Protein AF-A0A524JCD3-F1 (afdb_monomer_lite)

pLDDT: mean 96.67, std 2.13, range [83.12, 98.62]

Radius of gyration: 12.23 Å; chains: 1; bounding box: 34×25×28 Å

Structure (mmCIF, N/CA/C/O backbone):
data_AF-A0A524JCD3-F1
#
_entry.id   AF-A0A524JCD3-F1
#
loop_
_atom_site.group_PDB
_atom_site.id
_atom_site.type_symbol
_atom_site.label_atom_id
_atom_site.label_alt_id
_atom_site.label_comp_id
_atom_site.label_asym_id
_atom_site.label_entity_id
_atom_site.label_seq_id
_atom_site.pdbx_PDB_ins_code
_atom_site.Cartn_x
_atom_site.Cartn_y
_atom_site.Cartn_z
_atom_site.occupancy
_atom_site.B_iso_or_equiv
_atom_site.auth_seq_id
_atom_site.auth_comp_id
_atom_site.auth_asym_id
_atom_site.auth_atom_id
_atom_site.pdbx_PDB_model_num
ATOM 1 N N . MET A 1 1 ? 10.188 -5.546 -11.541 1.00 83.12 1 MET A N 1
ATOM 2 C CA . MET A 1 1 ? 9.691 -5.861 -10.185 1.00 83.12 1 MET A CA 1
ATOM 3 C C . MET A 1 1 ? 10.541 -5.110 -9.177 1.00 83.12 1 MET A C 1
ATOM 5 O O . MET A 1 1 ? 11.758 -5.271 -9.182 1.00 83.12 1 MET A O 1
ATOM 9 N N . ILE A 1 2 ? 9.919 -4.260 -8.369 1.00 94.69 2 ILE A N 1
ATOM 10 C CA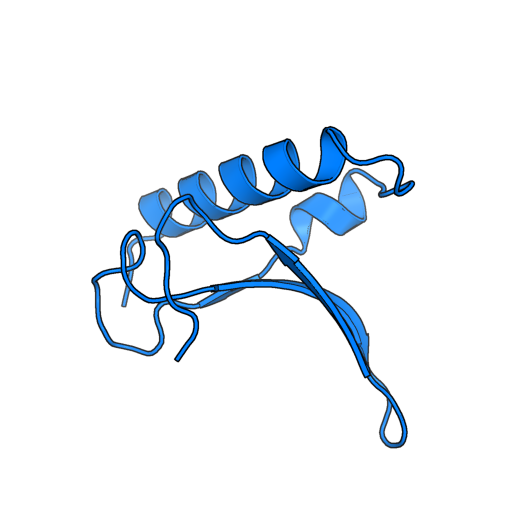 . ILE A 1 2 ? 10.578 -3.428 -7.360 1.00 94.69 2 ILE A CA 1
ATOM 11 C C . ILE A 1 2 ? 11.300 -4.256 -6.296 1.00 94.69 2 ILE A C 1
ATOM 13 O O . ILE A 1 2 ? 10.949 -5.399 -6.001 1.00 94.69 2 ILE A O 1
ATOM 17 N N . THR A 1 3 ? 12.315 -3.653 -5.682 1.00 96.56 3 THR A N 1
ATOM 18 C CA . THR A 1 3 ? 13.054 -4.293 -4.590 1.00 96.56 3 THR A CA 1
ATOM 19 C C . THR A 1 3 ? 12.206 -4.373 -3.317 1.00 96.56 3 THR A C 1
ATOM 21 O O . THR A 1 3 ? 11.296 -3.568 -3.106 1.00 96.56 3 THR A O 1
ATOM 24 N N . LYS A 1 4 ? 12.558 -5.286 -2.401 1.00 96.56 4 LYS A N 1
ATOM 25 C CA . LYS A 1 4 ? 11.934 -5.356 -1.065 1.00 96.56 4 LYS A CA 1
ATOM 26 C C . LYS A 1 4 ? 12.083 -4.049 -0.279 1.00 96.56 4 LYS A C 1
ATOM 28 O O . LYS A 1 4 ? 11.169 -3.663 0.441 1.00 96.56 4 LYS A O 1
ATOM 33 N N . ALA A 1 5 ? 13.215 -3.361 -0.434 1.00 97.56 5 ALA A N 1
ATOM 34 C CA . ALA A 1 5 ? 13.452 -2.073 0.211 1.00 97.56 5 ALA A CA 1
ATOM 35 C C . ALA A 1 5 ? 12.516 -0.989 -0.348 1.00 97.56 5 ALA A C 1
ATOM 37 O O . ALA A 1 5 ? 11.883 -0.269 0.421 1.00 97.56 5 ALA A O 1
ATOM 38 N N . THR A 1 6 ? 12.365 -0.927 -1.676 1.00 97.06 6 THR A N 1
ATOM 39 C CA . THR A 1 6 ? 11.419 -0.027 -2.356 1.00 97.06 6 THR A CA 1
ATOM 40 C C . THR A 1 6 ? 9.981 -0.313 -1.928 1.00 97.06 6 THR A C 1
ATOM 42 O O . THR A 1 6 ? 9.251 0.612 -1.581 1.00 97.06 6 THR A O 1
ATOM 45 N N . TYR A 1 7 ? 9.595 -1.591 -1.880 1.00 97.62 7 TYR A N 1
ATOM 46 C CA . TYR A 1 7 ? 8.286 -2.025 -1.395 1.00 97.62 7 TYR A CA 1
ATOM 47 C C . TYR A 1 7 ? 8.030 -1.521 0.032 1.00 97.62 7 TYR A C 1
ATOM 49 O O . TYR A 1 7 ? 7.033 -0.848 0.281 1.00 97.62 7 TYR A O 1
ATOM 57 N N . ALA A 1 8 ? 8.946 -1.794 0.968 1.00 97.94 8 ALA A N 1
ATOM 58 C CA . ALA A 1 8 ? 8.793 -1.404 2.369 1.00 97.94 8 ALA A CA 1
ATOM 59 C C . ALA A 1 8 ? 8.734 0.124 2.547 1.00 97.94 8 ALA A C 1
ATOM 61 O O . ALA A 1 8 ? 7.939 0.634 3.339 1.00 97.94 8 ALA A O 1
ATOM 62 N N . ALA A 1 9 ? 9.536 0.870 1.783 1.00 97.94 9 ALA A N 1
ATOM 63 C CA . ALA A 1 9 ? 9.512 2.329 1.793 1.00 97.94 9 ALA A CA 1
ATOM 64 C C . ALA A 1 9 ? 8.168 2.885 1.289 1.00 97.94 9 ALA A C 1
ATOM 66 O O . ALA A 1 9 ? 7.584 3.757 1.938 1.00 97.94 9 ALA A O 1
ATOM 67 N N . ALA A 1 10 ? 7.646 2.358 0.178 1.00 97.94 10 ALA A N 1
ATOM 68 C CA . ALA A 1 10 ? 6.352 2.756 -0.370 1.00 97.94 10 ALA A CA 1
ATOM 69 C C . ALA A 1 10 ? 5.194 2.391 0.571 1.00 97.94 10 ALA A C 1
ATOM 71 O O . ALA A 1 10 ? 4.320 3.221 0.817 1.00 97.94 10 ALA A O 1
ATOM 72 N N . GLN A 1 11 ? 5.233 1.201 1.178 1.00 98.25 11 GLN A N 1
ATOM 73 C CA . GLN A 1 11 ? 4.252 0.771 2.173 1.00 98.25 11 GLN A CA 1
ATOM 74 C C . GLN A 1 11 ? 4.223 1.723 3.379 1.00 98.25 11 GLN A C 1
ATOM 76 O O . GLN A 1 11 ? 3.156 2.174 3.795 1.00 98.25 11 GLN A O 1
ATOM 81 N N . LYS A 1 12 ? 5.396 2.101 3.905 1.00 98.19 12 LYS A N 1
ATOM 82 C CA . LYS A 1 12 ? 5.513 3.055 5.018 1.00 98.19 12 LYS A CA 1
ATOM 83 C C . LYS A 1 12 ? 4.989 4.446 4.648 1.00 98.19 12 LYS A C 1
ATOM 85 O O . LYS A 1 12 ? 4.319 5.082 5.462 1.00 98.19 12 LYS A O 1
ATOM 90 N N . ARG A 1 13 ? 5.273 4.925 3.431 1.00 98.06 13 ARG A N 1
ATOM 91 C CA . ARG A 1 13 ? 4.746 6.206 2.926 1.00 98.06 13 ARG A CA 1
ATOM 92 C C . ARG A 1 13 ? 3.224 6.171 2.831 1.00 98.06 13 ARG A C 1
ATOM 94 O O . ARG A 1 13 ? 2.580 7.067 3.366 1.00 98.06 13 ARG A O 1
ATOM 101 N N . ALA A 1 14 ? 2.660 5.122 2.240 1.00 98.12 14 ALA A N 1
ATOM 102 C CA . ALA A 1 14 ? 1.217 4.927 2.150 1.00 98.12 14 ALA A CA 1
ATOM 103 C C . ALA A 1 14 ? 0.550 4.872 3.530 1.00 98.12 14 ALA A C 1
ATOM 105 O O . ALA A 1 14 ? -0.456 5.543 3.751 1.00 98.12 14 ALA A O 1
ATOM 106 N N . ALA A 1 15 ? 1.149 4.158 4.488 1.00 98.00 15 ALA A N 1
ATOM 107 C CA . ALA A 1 15 ? 0.657 4.139 5.860 1.00 98.00 15 ALA A CA 1
ATOM 108 C C . ALA A 1 15 ? 0.629 5.549 6.471 1.00 98.00 15 ALA A C 1
ATOM 110 O O . ALA A 1 15 ? -0.380 5.951 7.043 1.00 98.00 15 ALA A O 1
ATOM 111 N N . SER A 1 16 ? 1.693 6.336 6.277 1.00 97.50 16 SER A N 1
ATOM 112 C CA . SER A 1 16 ? 1.740 7.729 6.732 1.00 97.50 16 SER A CA 1
ATOM 113 C C . SER A 1 16 ? 0.665 8.602 6.073 1.00 97.50 16 SER A C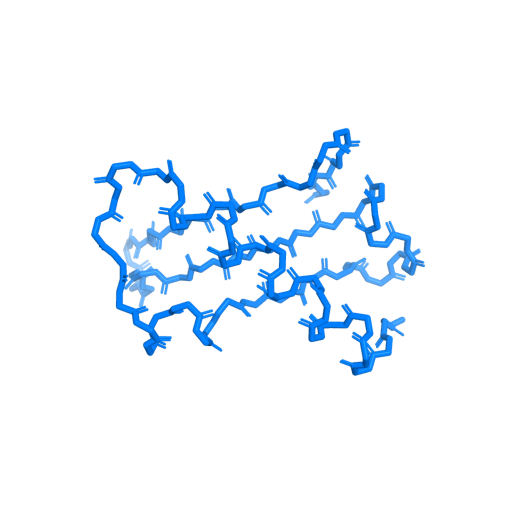 1
ATOM 115 O O . SER A 1 16 ? 0.041 9.411 6.761 1.00 97.50 16 SER A O 1
ATOM 117 N N . LEU A 1 17 ? 0.396 8.428 4.771 1.00 97.19 17 LEU A N 1
ATOM 118 C CA . LEU A 1 17 ? -0.697 9.131 4.089 1.00 97.19 17 LEU A CA 1
ATOM 119 C C . LEU A 1 17 ? -2.043 8.821 4.753 1.00 97.19 17 LEU A C 1
ATOM 121 O O . LEU A 1 17 ? -2.768 9.748 5.106 1.00 97.19 17 LEU A O 1
ATOM 125 N N . LEU A 1 18 ? -2.330 7.538 4.978 1.00 97.25 18 LEU A N 1
ATOM 126 C CA . LEU A 1 18 ? -3.584 7.071 5.565 1.00 97.25 18 LEU A CA 1
ATOM 127 C C . LEU A 1 18 ? -3.764 7.531 7.020 1.00 97.25 18 LEU A C 1
ATOM 129 O O . LEU A 1 18 ? -4.848 7.983 7.375 1.00 97.25 18 LEU A O 1
ATOM 133 N N . THR A 1 19 ? -2.707 7.527 7.841 1.00 96.12 19 THR A N 1
ATOM 134 C CA . THR A 1 19 ? -2.776 7.998 9.243 1.00 96.12 19 THR A CA 1
ATOM 135 C C . THR A 1 19 ? -3.072 9.489 9.391 1.00 96.12 19 THR A C 1
ATOM 137 O O . THR A 1 19 ? -3.475 9.928 10.461 1.00 96.12 19 THR A O 1
ATOM 140 N N . ARG A 1 20 ? -2.854 10.282 8.335 1.00 95.31 20 ARG A N 1
ATOM 141 C CA . ARG A 1 20 ? -3.169 11.719 8.327 1.00 95.31 20 ARG A CA 1
ATOM 142 C C . ARG A 1 20 ? -4.609 12.004 7.902 1.00 95.31 20 ARG A C 1
ATOM 144 O O . ARG A 1 20 ? -5.011 13.163 7.877 1.00 95.31 20 ARG A O 1
ATOM 151 N N . THR A 1 21 ? -5.365 10.974 7.533 1.00 93.88 21 THR A N 1
ATOM 152 C CA . THR A 1 21 ? -6.791 11.092 7.223 1.00 93.88 21 THR A CA 1
ATOM 153 C C . THR A 1 21 ? -7.631 10.985 8.498 1.00 93.88 21 THR A C 1
ATOM 155 O O . THR A 1 21 ? -7.132 10.599 9.551 1.00 93.88 21 THR A O 1
ATOM 158 N N . GLY A 1 22 ? -8.927 11.288 8.406 1.00 93.56 22 GLY A N 1
ATOM 159 C CA . GLY A 1 22 ? -9.882 11.041 9.494 1.00 93.56 22 GLY A CA 1
ATOM 160 C C . GLY A 1 22 ? -10.365 9.587 9.598 1.00 93.56 22 GLY A C 1
ATOM 161 O O . GLY A 1 22 ? -11.288 9.316 10.361 1.00 93.56 22 GLY A O 1
ATOM 162 N N . ILE A 1 23 ? -9.807 8.659 8.812 1.00 94.31 23 ILE A N 1
ATOM 163 C CA . ILE A 1 23 ? -10.233 7.255 8.786 1.00 94.31 23 ILE A CA 1
ATOM 164 C C . ILE A 1 23 ? -9.521 6.501 9.913 1.00 94.31 23 ILE A C 1
ATOM 166 O O . ILE A 1 23 ? -8.293 6.497 9.992 1.00 94.31 23 ILE A O 1
ATOM 170 N N . ALA A 1 24 ? -10.288 5.825 10.769 1.00 95.31 24 ALA A N 1
ATOM 171 C CA . ALA A 1 24 ? -9.731 4.943 11.787 1.00 95.31 24 ALA A CA 1
ATOM 172 C C . ALA A 1 24 ? -9.161 3.679 11.127 1.00 95.31 24 ALA A C 1
ATOM 174 O O . ALA A 1 24 ? -9.906 2.885 10.557 1.00 95.31 24 ALA A O 1
ATOM 175 N N . ILE A 1 25 ? -7.839 3.511 11.193 1.00 96.69 25 ILE A N 1
ATOM 176 C CA . ILE A 1 25 ? -7.124 2.373 10.607 1.00 96.69 25 ILE A CA 1
ATOM 177 C C . ILE A 1 25 ? -6.113 1.865 11.636 1.00 96.69 25 ILE A C 1
ATOM 179 O O . ILE A 1 25 ? -5.288 2.623 12.148 1.00 96.69 25 ILE A O 1
ATOM 183 N N . SER A 1 26 ? -6.174 0.575 11.948 1.00 96.75 26 SER A N 1
ATOM 184 C CA . SER A 1 26 ? -5.269 -0.079 12.891 1.00 96.75 26 SER A CA 1
ATOM 185 C C . SER A 1 26 ? -3.861 -0.263 12.319 1.00 96.75 26 SER A C 1
ATOM 187 O O . SER A 1 26 ? -3.643 -0.335 11.109 1.00 96.75 26 SER A O 1
ATOM 189 N N . THR A 1 27 ? -2.872 -0.435 13.195 1.00 96.56 27 THR A N 1
ATOM 190 C CA . THR A 1 27 ? -1.491 -0.747 12.786 1.00 96.56 27 THR A CA 1
ATOM 191 C C . THR A 1 27 ? -1.399 -2.054 11.992 1.00 96.56 27 THR A C 1
ATOM 193 O O . THR A 1 27 ? -0.633 -2.138 11.032 1.00 96.56 27 THR A O 1
ATOM 196 N N . ALA A 1 28 ? -2.219 -3.051 12.338 1.00 97.31 28 ALA A N 1
ATOM 197 C CA . ALA A 1 28 ? -2.298 -4.324 11.627 1.00 97.31 28 ALA A CA 1
ATOM 198 C C . ALA A 1 28 ? -2.909 -4.184 10.221 1.00 97.31 28 ALA A C 1
ATOM 200 O O . ALA A 1 28 ? -2.536 -4.919 9.310 1.00 97.31 28 ALA A O 1
ATOM 201 N N . GLU A 1 29 ? -3.839 -3.249 10.014 1.00 97.94 29 GLU A N 1
ATOM 202 C CA . GLU A 1 29 ? -4.344 -2.893 8.682 1.00 97.94 29 GLU A CA 1
ATOM 203 C C . GLU A 1 29 ? -3.284 -2.180 7.849 1.00 97.94 29 GLU A C 1
ATOM 205 O O . GLU A 1 29 ? -3.032 -2.580 6.715 1.00 97.94 29 GLU A O 1
ATOM 210 N N . LEU A 1 30 ? -2.598 -1.188 8.418 1.00 97.75 30 LEU A N 1
ATOM 211 C CA . LEU A 1 30 ? -1.536 -0.460 7.716 1.00 97.75 30 LEU A CA 1
ATOM 212 C C . LEU A 1 30 ? -0.394 -1.391 7.271 1.00 97.75 30 LEU A C 1
ATOM 214 O O . LEU A 1 30 ? 0.143 -1.236 6.176 1.00 97.75 30 LEU A O 1
ATOM 218 N N . ALA A 1 31 ? -0.064 -2.408 8.072 1.00 97.38 31 ALA A N 1
ATOM 219 C CA . ALA A 1 31 ? 0.936 -3.418 7.718 1.00 97.38 31 ALA A CA 1
ATOM 220 C C . ALA A 1 31 ? 0.527 -4.314 6.528 1.00 97.38 31 ALA A C 1
ATOM 222 O O . ALA A 1 31 ? 1.385 -4.961 5.926 1.00 97.38 31 ALA A O 1
ATOM 223 N N . ARG A 1 32 ? -0.765 -4.351 6.169 1.00 98.00 32 ARG A N 1
ATOM 224 C CA . ARG A 1 32 ? -1.314 -5.138 5.049 1.00 98.00 32 ARG A CA 1
ATOM 225 C C . ARG A 1 32 ? -1.420 -4.361 3.738 1.00 98.00 32 AR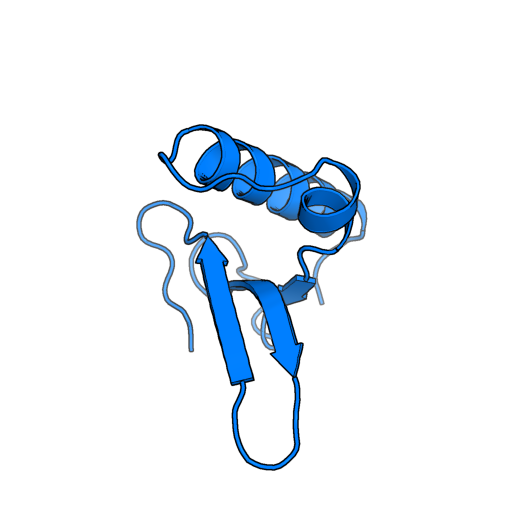G A C 1
ATOM 227 O O . ARG A 1 32 ? -1.909 -4.917 2.759 1.00 98.00 32 ARG A O 1
ATOM 234 N N . ILE A 1 33 ? -0.979 -3.102 3.692 1.00 98.62 33 ILE A N 1
ATOM 235 C CA . ILE A 1 33 ? -0.954 -2.326 2.445 1.00 98.62 33 ILE A CA 1
ATOM 236 C C . ILE A 1 33 ? -0.118 -3.080 1.402 1.00 98.62 33 ILE A C 1
ATOM 238 O O . ILE A 1 33 ? 1.063 -3.360 1.625 1.00 98.62 33 ILE A O 1
ATOM 242 N N . ALA A 1 34 ? -0.731 -3.395 0.265 1.00 98.31 34 ALA A N 1
ATOM 243 C CA . ALA A 1 34 ? -0.063 -3.975 -0.888 1.00 98.31 34 ALA A CA 1
ATOM 244 C C . ALA A 1 34 ? 0.567 -2.868 -1.739 1.00 98.31 34 ALA A C 1
ATOM 246 O O . ALA A 1 34 ? -0.040 -1.814 -1.924 1.00 98.31 34 ALA A O 1
ATOM 247 N N . VAL A 1 35 ? 1.760 -3.107 -2.281 1.00 98.25 35 VAL A N 1
ATOM 248 C CA . VAL A 1 35 ? 2.419 -2.201 -3.234 1.00 98.25 35 VAL A CA 1
ATOM 249 C C . VAL A 1 35 ? 2.528 -2.902 -4.581 1.00 98.25 35 VAL A C 1
ATOM 251 O O . VAL A 1 35 ? 3.099 -3.988 -4.666 1.00 98.25 35 VAL A O 1
ATOM 254 N N . ALA A 1 36 ? 1.991 -2.276 -5.625 1.00 96.88 36 ALA A N 1
ATOM 255 C CA . ALA A 1 36 ? 1.986 -2.801 -6.983 1.00 96.88 36 ALA A CA 1
ATOM 256 C C . ALA A 1 36 ? 2.733 -1.850 -7.927 1.00 96.88 36 ALA A C 1
ATOM 258 O O . ALA A 1 36 ? 2.387 -0.674 -8.028 1.00 96.88 36 ALA A O 1
ATOM 259 N N . ASP A 1 37 ? 3.748 -2.371 -8.621 1.00 95.75 37 ASP A N 1
ATOM 260 C CA . ASP A 1 37 ? 4.498 -1.654 -9.665 1.00 95.75 37 ASP A CA 1
ATOM 261 C C . ASP A 1 37 ? 3.994 -1.953 -11.090 1.00 95.75 37 ASP A C 1
ATOM 263 O O . ASP A 1 37 ? 4.522 -1.405 -12.055 1.00 95.75 37 ASP A O 1
ATOM 267 N N . PHE A 1 38 ? 3.020 -2.864 -11.219 1.00 94.25 38 PHE A N 1
ATOM 268 C CA . PHE A 1 38 ? 2.446 -3.351 -12.481 1.00 94.25 38 PHE A CA 1
ATOM 269 C C . PHE A 1 38 ? 3.483 -3.798 -13.530 1.00 94.25 38 PHE A C 1
ATOM 271 O O . PHE A 1 38 ? 3.236 -3.739 -14.729 1.00 94.25 38 PHE A O 1
ATOM 278 N N . GLY A 1 39 ? 4.665 -4.246 -13.096 1.00 94.25 39 GLY A N 1
ATOM 279 C CA . GLY A 1 39 ? 5.761 -4.645 -13.979 1.00 94.25 39 GLY A CA 1
ATOM 280 C C . GLY A 1 39 ? 6.512 -3.482 -14.640 1.00 94.25 39 GLY A C 1
ATOM 281 O O . GLY A 1 39 ? 7.480 -3.727 -15.356 1.00 94.25 39 GLY A O 1
ATOM 282 N N . LEU A 1 40 ? 6.134 -2.230 -14.369 1.00 94.06 40 LEU A N 1
ATOM 283 C CA . LEU A 1 40 ? 6.657 -1.040 -15.053 1.00 94.06 40 LEU A CA 1
ATOM 284 C C . LEU A 1 40 ? 7.980 -0.530 -14.470 1.00 94.06 40 LEU A C 1
ATOM 286 O O . LEU A 1 40 ? 8.666 0.270 -15.095 1.00 94.06 40 LEU A O 1
ATOM 290 N N . SER A 1 41 ? 8.365 -1.015 -13.286 1.00 93.44 41 SER A N 1
ATOM 291 C CA . SER A 1 41 ? 9.626 -0.673 -12.604 1.00 93.44 41 SER A CA 1
ATOM 292 C C . SER A 1 41 ? 9.840 0.832 -12.344 1.00 93.44 41 SER A C 1
ATOM 294 O O . SER A 1 41 ? 10.960 1.246 -12.061 1.00 93.44 41 SER A O 1
ATOM 296 N N . ASP A 1 42 ? 8.768 1.631 -12.362 1.00 95.12 42 ASP A N 1
ATOM 297 C CA . ASP A 1 42 ? 8.767 3.081 -12.118 1.00 95.12 42 ASP A CA 1
ATOM 298 C C . ASP A 1 42 ? 7.683 3.456 -11.092 1.00 95.12 42 ASP A C 1
ATOM 300 O O . ASP A 1 42 ? 6.771 4.239 -11.348 1.00 95.12 42 ASP A O 1
ATOM 304 N N . LEU A 1 43 ? 7.769 2.845 -9.905 1.00 96.88 43 LEU A N 1
ATOM 305 C CA . LEU A 1 43 ? 6.730 2.925 -8.873 1.00 96.88 43 LEU A CA 1
ATOM 306 C C . LEU A 1 43 ? 6.371 4.363 -8.465 1.00 96.88 43 LEU A C 1
ATOM 308 O O . LEU A 1 43 ? 5.216 4.626 -8.145 1.00 96.88 43 LEU A O 1
ATOM 312 N N . GLU A 1 44 ? 7.331 5.292 -8.442 1.00 95.69 44 GLU A N 1
AT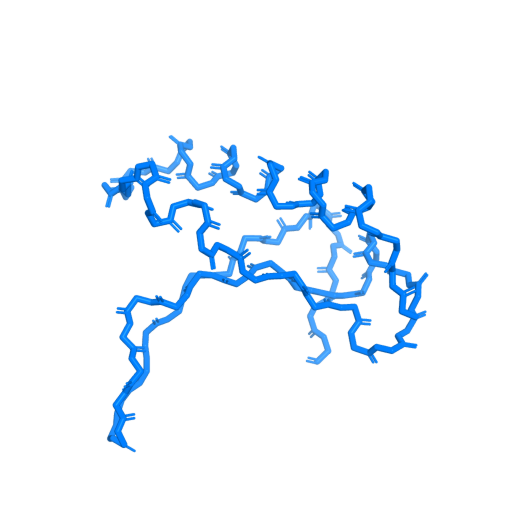OM 313 C CA . GLU A 1 44 ? 7.072 6.682 -8.031 1.00 95.69 44 GLU A CA 1
ATOM 314 C C . GLU A 1 44 ? 6.129 7.405 -9.001 1.00 95.69 44 GLU A C 1
ATOM 316 O O . GLU A 1 44 ? 5.344 8.246 -8.566 1.00 95.69 44 GLU A O 1
ATOM 321 N N . ARG A 1 45 ? 6.181 7.075 -10.299 1.00 96.62 45 ARG A N 1
ATOM 322 C CA . ARG A 1 45 ? 5.359 7.719 -11.334 1.00 96.62 45 ARG A CA 1
ATOM 323 C C . ARG A 1 45 ? 4.167 6.867 -11.747 1.00 96.62 45 ARG A C 1
ATOM 325 O O . ARG A 1 45 ? 3.124 7.422 -12.076 1.00 96.62 45 ARG A O 1
ATOM 332 N N . THR A 1 46 ? 4.304 5.545 -11.729 1.00 97.12 46 THR A N 1
ATOM 333 C CA . THR A 1 46 ? 3.270 4.604 -12.158 1.00 97.12 46 THR A CA 1
ATOM 334 C C . THR A 1 46 ? 3.214 3.378 -11.244 1.00 97.12 46 THR A C 1
ATOM 336 O O . THR A 1 46 ? 4.181 2.631 -11.088 1.00 97.12 46 THR A O 1
ATOM 339 N N . GLY A 1 47 ? 2.083 3.195 -10.567 1.00 97.38 47 GLY A N 1
ATOM 340 C CA . GLY A 1 47 ? 1.913 2.159 -9.556 1.00 97.38 47 GLY A CA 1
ATOM 341 C C . GLY A 1 47 ? 0.802 2.463 -8.561 1.00 97.38 47 GLY A C 1
ATOM 342 O O . GLY A 1 47 ? 0.064 3.432 -8.704 1.00 97.38 47 GLY A O 1
ATOM 343 N N . GLY A 1 48 ? 0.689 1.630 -7.526 1.00 97.75 48 GLY A N 1
ATOM 344 C CA . GLY A 1 48 ? -0.341 1.790 -6.500 1.00 97.75 48 GLY A CA 1
ATOM 345 C C . GLY A 1 48 ? 0.055 1.247 -5.136 1.00 97.75 48 GLY A C 1
ATOM 346 O O . GLY A 1 48 ? 0.833 0.295 -5.023 1.00 97.75 48 GLY A O 1
ATOM 347 N N . GLN A 1 49 ? -0.477 1.869 -4.084 1.00 98.44 49 GLN A N 1
ATOM 348 C CA . GLN A 1 49 ? -0.426 1.364 -2.715 1.00 98.44 49 GLN A CA 1
ATOM 349 C C . GLN A 1 49 ? -1.859 1.186 -2.214 1.00 98.44 49 GLN A C 1
ATOM 351 O O . GLN A 1 49 ? -2.614 2.153 -2.115 1.00 98.44 49 GLN A O 1
ATOM 356 N N . ILE A 1 50 ? -2.253 -0.060 -1.962 1.00 98.50 50 ILE A N 1
ATOM 357 C CA . ILE A 1 50 ? -3.657 -0.459 -1.859 1.00 98.50 50 ILE A CA 1
ATOM 358 C C . ILE A 1 50 ? -3.879 -1.210 -0.548 1.00 98.50 50 ILE A C 1
ATOM 360 O O . ILE A 1 50 ? -3.293 -2.268 -0.318 1.00 98.50 50 ILE A O 1
ATOM 364 N N . LEU A 1 51 ? -4.762 -0.690 0.302 1.00 98.56 51 LEU A N 1
ATOM 365 C CA . LEU A 1 51 ? -5.283 -1.413 1.458 1.00 98.56 51 LEU A CA 1
ATOM 366 C C . LEU A 1 51 ? -6.646 -2.000 1.103 1.00 98.56 51 LEU A C 1
ATOM 368 O O . LEU A 1 51 ? -7.585 -1.259 0.831 1.00 98.56 51 LEU A O 1
ATOM 372 N N . THR A 1 52 ? -6.771 -3.324 1.134 1.00 98.06 52 THR A N 1
ATOM 373 C CA . THR A 1 52 ? -8.070 -3.989 0.972 1.00 98.06 52 THR A CA 1
ATOM 374 C C . THR A 1 52 ? -8.725 -4.174 2.336 1.00 98.06 52 THR A C 1
ATOM 376 O O . THR A 1 52 ? -8.173 -4.851 3.205 1.00 98.06 52 THR A O 1
ATOM 379 N N . LEU A 1 53 ? -9.896 -3.564 2.516 1.00 96.44 53 LEU A N 1
ATOM 380 C CA . LEU A 1 53 ? -10.704 -3.671 3.732 1.00 96.44 53 LEU A CA 1
ATOM 381 C C . LEU A 1 53 ? -11.724 -4.804 3.612 1.00 96.44 53 LEU A C 1
ATOM 383 O O . LEU A 1 53 ? -11.898 -5.589 4.540 1.00 96.44 53 LEU A O 1
ATOM 387 N N . VAL A 1 54 ? -12.362 -4.909 2.445 1.00 97.19 54 VAL A N 1
ATOM 388 C CA . VAL A 1 54 ? -13.340 -5.951 2.120 1.00 97.19 54 VAL A CA 1
ATOM 389 C C . VAL A 1 54 ? -12.990 -6.538 0.760 1.00 97.19 54 VAL A C 1
ATOM 391 O O . VAL A 1 54 ? -12.701 -5.792 -0.175 1.00 97.19 54 VAL A O 1
ATOM 394 N N . ASP A 1 55 ? -13.030 -7.863 0.666 1.00 97.25 55 ASP A N 1
ATOM 395 C CA . ASP A 1 55 ? -12.821 -8.627 -0.565 1.00 97.25 55 ASP A CA 1
ATOM 396 C C . ASP A 1 55 ? -13.795 -9.815 -0.544 1.00 97.25 55 ASP A C 1
ATOM 398 O O . ASP A 1 55 ? -13.548 -10.843 0.092 1.00 97.25 55 ASP A O 1
ATOM 402 N N . LYS A 1 56 ? -14.982 -9.615 -1.119 1.00 97.94 56 LYS A N 1
ATOM 403 C CA . LYS A 1 56 ? -16.045 -10.621 -1.252 1.00 97.94 56 LYS A CA 1
ATOM 404 C C . LYS A 1 56 ? -16.404 -10.775 -2.729 1.00 97.94 56 LYS A C 1
ATOM 406 O O . LYS A 1 56 ? -15.992 -9.961 -3.549 1.00 97.94 56 LYS A O 1
ATOM 411 N N . ALA A 1 57 ? -17.161 -11.819 -3.065 1.00 97.81 57 ALA A N 1
ATOM 412 C CA . ALA A 1 57 ? -17.524 -12.105 -4.453 1.00 97.81 57 ALA A CA 1
ATOM 413 C C . ALA A 1 57 ? -18.380 -10.985 -5.072 1.00 97.81 57 ALA A C 1
ATOM 415 O O . ALA A 1 57 ? -18.278 -10.706 -6.261 1.00 97.81 57 ALA A O 1
ATOM 416 N N . GLU A 1 58 ? -19.200 -10.331 -4.253 1.00 97.56 58 GLU A N 1
ATOM 417 C CA . GLU A 1 58 ? -20.179 -9.331 -4.670 1.00 97.56 58 GLU A CA 1
ATOM 418 C C . GLU A 1 58 ? -19.659 -7.896 -4.528 1.00 97.56 58 GLU A C 1
ATOM 420 O O . GLU A 1 58 ? -20.112 -7.000 -5.238 1.00 97.56 58 GLU A O 1
ATOM 425 N N . ILE A 1 59 ? -18.734 -7.657 -3.590 1.00 97.62 59 ILE A N 1
ATOM 426 C CA . ILE A 1 59 ? -18.230 -6.317 -3.285 1.00 97.62 59 ILE A CA 1
ATOM 427 C C . ILE A 1 59 ? -16.794 -6.338 -2.764 1.00 97.62 59 ILE A C 1
ATOM 429 O O . ILE A 1 59 ? -16.407 -7.173 -1.942 1.00 97.62 59 ILE A O 1
ATOM 433 N N . ALA A 1 60 ? -16.024 -5.337 -3.186 1.00 97.81 60 ALA A N 1
ATOM 434 C CA . ALA A 1 60 ? -14.720 -5.028 -2.629 1.00 97.81 60 ALA A CA 1
ATOM 435 C C . ALA A 1 60 ? -14.653 -3.563 -2.186 1.00 97.81 60 ALA A C 1
ATOM 437 O O . ALA A 1 60 ? -15.198 -2.672 -2.837 1.00 97.81 60 ALA A O 1
ATOM 438 N N . VAL A 1 61 ? -13.947 -3.320 -1.081 1.00 97.25 61 VAL A N 1
ATOM 439 C CA . VAL A 1 61 ? -13.675 -1.979 -0.553 1.00 97.25 61 VAL A CA 1
ATOM 440 C C . VAL A 1 61 ? -12.175 -1.845 -0.365 1.00 97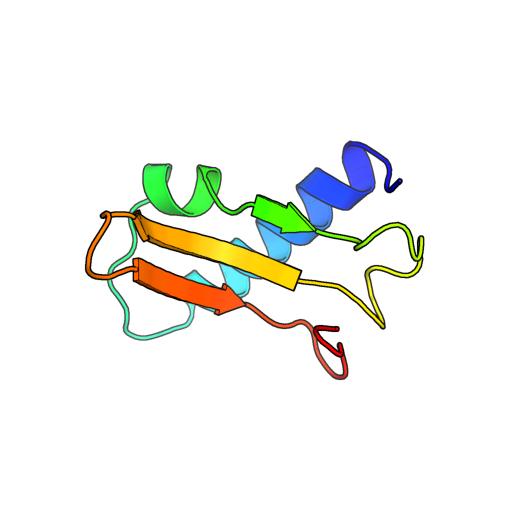.25 61 VAL A C 1
ATOM 442 O O . VAL A 1 61 ? -11.560 -2.613 0.383 1.00 97.25 61 VAL A O 1
ATOM 445 N N . LYS A 1 62 ? -11.579 -0.875 -1.060 1.00 97.62 62 LYS A N 1
ATOM 446 C CA . LYS A 1 62 ? -10.135 -0.643 -1.060 1.00 97.62 62 LYS A CA 1
ATOM 447 C C . LYS A 1 62 ? -9.843 0.840 -0.852 1.00 97.62 62 LYS A C 1
ATOM 449 O O . LYS A 1 62 ? -10.529 1.692 -1.409 1.00 97.62 62 LYS A O 1
ATOM 454 N N . LEU A 1 63 ? -8.816 1.134 -0.062 1.00 97.81 63 LEU A N 1
ATOM 455 C CA . LEU A 1 63 ? -8.239 2.470 0.053 1.00 97.81 63 LEU A CA 1
ATOM 456 C C . LEU A 1 63 ? -6.986 2.530 -0.814 1.00 97.81 63 LEU A C 1
ATOM 458 O O . LEU A 1 63 ? -6.101 1.683 -0.682 1.00 97.81 63 LEU A O 1
ATOM 462 N N . LEU A 1 64 ? -6.913 3.538 -1.680 1.00 97.69 64 LEU A N 1
ATOM 463 C CA . LEU A 1 64 ? -5.754 3.796 -2.526 1.00 97.69 64 LEU A CA 1
ATOM 464 C C . LEU A 1 64 ? -4.988 4.997 -1.973 1.00 97.69 64 LEU A C 1
ATOM 466 O O . LEU A 1 64 ? -5.526 6.099 -1.882 1.00 97.69 64 LEU A O 1
ATOM 470 N N . ALA A 1 65 ? -3.736 4.775 -1.586 1.00 97.56 65 ALA A N 1
ATOM 471 C CA . ALA A 1 65 ? -2.855 5.801 -1.047 1.00 97.56 65 ALA A CA 1
ATOM 472 C C . ALA A 1 65 ? -1.834 6.206 -2.116 1.00 97.56 65 ALA A C 1
ATOM 474 O O . ALA A 1 65 ? -0.750 5.637 -2.186 1.00 97.56 65 ALA A O 1
ATOM 475 N N . MET A 1 66 ? -2.199 7.174 -2.955 1.00 97.12 66 MET A N 1
ATOM 476 C CA . MET A 1 66 ? -1.381 7.599 -4.094 1.00 97.12 66 MET A CA 1
ATOM 477 C C . MET A 1 66 ? -0.268 8.562 -3.673 1.00 97.12 66 MET A C 1
ATOM 479 O O . MET A 1 66 ? -0.494 9.500 -2.901 1.00 97.12 66 MET A O 1
ATOM 483 N N . LEU A 1 67 ? 0.935 8.363 -4.212 1.00 95.69 67 LEU A N 1
ATOM 484 C CA . LEU A 1 67 ? 2.028 9.328 -4.074 1.00 95.69 67 LEU A CA 1
ATOM 485 C C . LEU A 1 67 ? 1.761 10.575 -4.943 1.00 95.69 67 LEU A C 1
ATOM 487 O O . LEU A 1 67 ? 1.018 10.496 -5.924 1.00 95.69 67 LEU A O 1
ATOM 491 N N . PRO A 1 68 ? 2.355 11.741 -4.619 1.00 95.06 68 PRO A N 1
ATOM 492 C CA . PRO A 1 68 ? 2.194 12.940 -5.438 1.00 95.06 68 PRO A CA 1
ATOM 493 C C . PRO A 1 68 ? 2.562 12.688 -6.906 1.00 95.06 68 PRO A C 1
ATOM 495 O O . PRO A 1 68 ? 3.670 12.244 -7.193 1.00 95.06 68 PRO A O 1
ATOM 498 N N . ASN A 1 69 ? 1.646 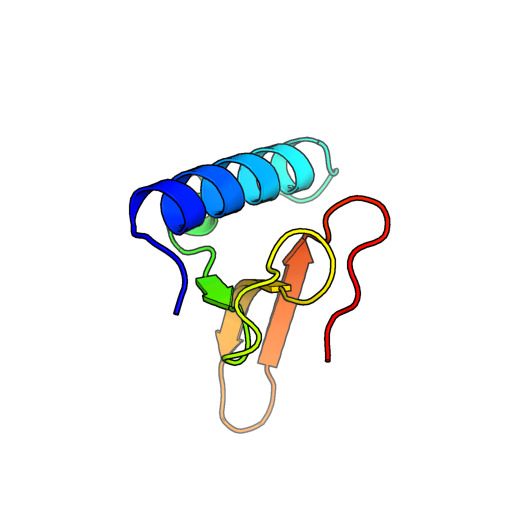13.015 -7.822 1.00 96.06 69 ASN A N 1
ATOM 499 C CA . ASN A 1 69 ? 1.787 12.837 -9.276 1.00 96.06 69 ASN A CA 1
ATOM 500 C C . ASN A 1 69 ? 1.929 11.377 -9.761 1.00 96.06 69 ASN A C 1
ATOM 502 O O . ASN A 1 69 ? 2.313 11.163 -10.910 1.00 96.06 69 ASN A O 1
ATOM 506 N N . GLN A 1 70 ? 1.619 10.384 -8.923 1.00 98.06 70 GLN A N 1
ATOM 507 C CA . GLN A 1 70 ? 1.600 8.977 -9.323 1.00 98.06 70 GLN A CA 1
ATOM 508 C C . GLN A 1 70 ? 0.320 8.653 -10.100 1.00 98.06 70 GLN A C 1
ATOM 510 O O . GLN A 1 70 ? -0.780 9.047 -9.710 1.00 98.06 70 GLN A O 1
ATOM 515 N N . VAL A 1 71 ? 0.465 7.889 -11.177 1.00 97.69 71 VAL A N 1
ATOM 516 C CA . VAL A 1 71 ? -0.635 7.321 -11.957 1.00 97.69 71 VAL A CA 1
ATOM 517 C C . VAL A 1 71 ? -0.851 5.877 -11.523 1.00 97.69 71 VAL A C 1
ATOM 519 O O . VAL A 1 71 ? 0.113 5.128 -11.390 1.00 97.69 71 VAL A O 1
ATOM 522 N N . LEU A 1 72 ? -2.106 5.480 -11.315 1.00 96.69 72 LEU A N 1
ATOM 523 C CA . LEU A 1 72 ? -2.476 4.073 -11.190 1.00 96.69 72 LEU A CA 1
ATOM 524 C C . LEU A 1 72 ? -2.921 3.565 -12.572 1.00 96.69 72 LEU A C 1
ATOM 526 O O . LEU A 1 72 ? -3.925 4.083 -13.066 1.00 96.69 72 LEU A O 1
ATOM 530 N N . PRO A 1 73 ? -2.181 2.634 -13.199 1.00 92.44 73 PRO A N 1
ATOM 531 C CA . PRO A 1 73 ? -2.552 2.038 -14.484 1.00 92.44 73 PRO A CA 1
ATOM 532 C C . PRO A 1 73 ? -3.818 1.185 -14.433 1.00 92.44 73 PRO A C 1
ATOM 534 O O . PRO A 1 73 ? -4.096 0.592 -13.363 1.00 92.44 73 PRO A O 1
#

Foldseek 3Di:
DDDPVVFVVVLVQLLVQVVPDPDDDDPVQSVQWGWFQVPVHCRLAETWTKGWPDDDPVDTDIDTRHHVNHDYD

Sequence (73 aa):
MITKATYAAAQKRAASLLTRTGIAISTAELARIAVADFGLSDLERTGGQILTLVDKAEIAVKLLAMLPNQVLP

Secondary structure (DSSP, 8-state):
---HHHHHHHHHHHHHHHHTSSS---HHHHTT-EEE-TT-S-TTTB-EEEEEEEE-SS-EEEEE-PPTT-B--